Protein AF-A0A2D7WMA2-F1 (afdb_monomer_lite)

Secondary structure (DSSP, 8-state):
-HHHHHHHH-EEEEE--STTHHHHHHHHHHTT-SEEEEE---

Sequence (42 aa):
MQAQEKLKAASVLVVGAGGLGCPALQYLASAGVGRLGVVDDD

pLDDT: mean 95.55, std 5.73, range [67.69, 98.56]

Radius of gyration: 11.01 Å; chains: 1; bounding box: 23×12×33 Å

Foldseek 3Di:
DVVLVVQLVDEDEQEACPPPNVVVVVVSVVSNRNYYHYHYPD

Structure (mmCIF, N/CA/C/O backbone):
data_AF-A0A2D7WMA2-F1
#
_entry.id   AF-A0A2D7WMA2-F1
#
loop_
_atom_site.group_PDB
_atom_site.id
_atom_site.type_symbol
_atom_site.label_atom_id
_atom_site.label_alt_id
_atom_site.label_comp_id
_atom_site.label_asym_id
_atom_site.label_entity_id
_atom_site.label_seq_id
_atom_site.pdbx_PDB_ins_code
_atom_site.Cartn_x
_atom_site.Cartn_y
_atom_site.Cartn_z
_atom_site.occupancy
_atom_site.B_iso_or_equiv
_atom_site.auth_seq_id
_atom_site.auth_comp_id
_atom_site.auth_asym_id
_atom_site.auth_atom_id
_atom_site.pdbx_PDB_model_num
ATOM 1 N N . MET A 1 1 ? -10.301 3.108 18.196 1.00 67.69 1 MET A N 1
ATOM 2 C CA . MET A 1 1 ? -10.290 1.747 17.611 1.00 67.69 1 MET A CA 1
ATOM 3 C C . MET A 1 1 ? -10.963 1.664 16.241 1.00 67.69 1 MET A C 1
ATOM 5 O O . MET A 1 1 ? -10.354 1.085 15.355 1.00 67.69 1 MET A O 1
ATOM 9 N N . GLN A 1 2 ? -12.108 2.322 16.003 1.00 89.69 2 GLN A N 1
ATOM 10 C CA . GLN A 1 2 ? -12.849 2.214 14.728 1.00 89.69 2 GLN A CA 1
ATOM 11 C C . GLN A 1 2 ? -12.048 2.469 13.430 1.00 89.69 2 GLN A C 1
ATOM 13 O O . GLN A 1 2 ? -12.319 1.842 12.412 1.00 89.69 2 GLN A O 1
ATOM 18 N N . ALA A 1 3 ? -11.066 3.379 13.421 1.00 95.56 3 ALA A N 1
ATOM 19 C CA . ALA A 1 3 ? -10.273 3.648 12.213 1.00 95.56 3 ALA A CA 1
ATOM 20 C C . ALA A 1 3 ? -9.364 2.468 11.819 1.00 95.56 3 ALA A C 1
ATOM 22 O O . ALA A 1 3 ? -9.282 2.120 10.644 1.00 95.56 3 ALA A O 1
ATOM 23 N N . GLN A 1 4 ? -8.734 1.817 12.801 1.00 97.62 4 GLN A N 1
ATOM 24 C CA . GLN A 1 4 ? -7.863 0.670 12.541 1.00 97.62 4 GLN A CA 1
ATOM 25 C C . GLN A 1 4 ? -8.663 -0.545 12.067 1.00 97.62 4 GLN A C 1
ATOM 27 O O . GLN A 1 4 ? -8.221 -1.270 11.183 1.00 97.62 4 GLN A O 1
ATOM 32 N N . GLU A 1 5 ? -9.857 -0.754 12.625 1.00 98.00 5 GLU A N 1
ATOM 33 C CA . GLU A 1 5 ? -10.769 -1.819 12.193 1.00 98.00 5 GLU A CA 1
ATOM 34 C C . GLU A 1 5 ? -11.169 -1.648 10.723 1.00 98.00 5 GLU A C 1
ATOM 36 O O . GLU A 1 5 ? -11.185 -2.624 9.974 1.00 98.00 5 GLU A O 1
ATOM 41 N N . LYS A 1 6 ? -11.395 -0.403 10.279 1.00 97.75 6 LYS A N 1
ATOM 42 C CA . LYS A 1 6 ? -11.652 -0.095 8.865 1.00 97.75 6 LYS A CA 1
ATOM 43 C C . LYS A 1 6 ? -10.457 -0.424 7.969 1.00 97.75 6 LYS A C 1
ATOM 45 O O . LYS A 1 6 ? -10.656 -1.036 6.927 1.00 97.75 6 LYS A O 1
ATOM 50 N N . LEU A 1 7 ? -9.231 -0.068 8.367 1.00 97.69 7 LEU A N 1
ATOM 51 C CA . LEU A 1 7 ? -8.020 -0.424 7.608 1.00 97.69 7 LEU A CA 1
ATOM 52 C C . LEU A 1 7 ? -7.818 -1.940 7.539 1.00 97.69 7 LEU A C 1
ATOM 54 O O . LEU A 1 7 ? -7.555 -2.485 6.469 1.00 97.69 7 LEU A O 1
ATOM 58 N N . LYS A 1 8 ? -8.036 -2.641 8.653 1.00 98.12 8 LYS A N 1
ATOM 59 C CA . LYS A 1 8 ? -7.938 -4.102 8.714 1.00 98.12 8 LYS A CA 1
ATOM 60 C C . LYS A 1 8 ? -8.993 -4.807 7.853 1.00 98.12 8 LYS A C 1
ATOM 62 O O . LYS A 1 8 ? -8.751 -5.91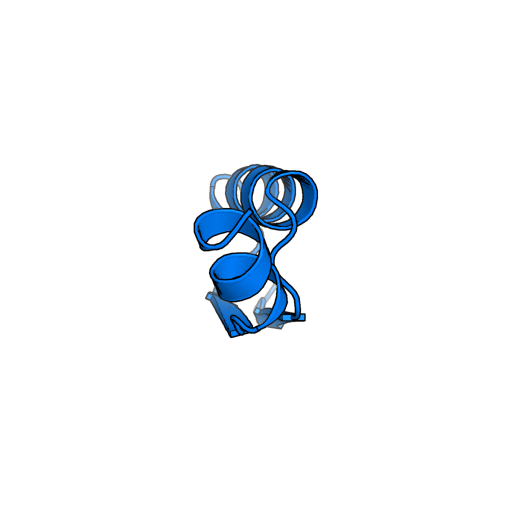5 7.393 1.00 98.12 8 LYS A O 1
ATOM 67 N N . ALA A 1 9 ? -10.149 -4.185 7.622 1.00 98.38 9 ALA A N 1
ATOM 68 C CA . ALA A 1 9 ? -11.167 -4.689 6.699 1.00 98.38 9 ALA A CA 1
ATOM 69 C C . ALA A 1 9 ? -10.923 -4.275 5.232 1.00 98.38 9 ALA A C 1
ATOM 71 O O . ALA A 1 9 ? -11.561 -4.813 4.327 1.00 98.38 9 ALA A O 1
ATOM 72 N N . ALA A 1 10 ? -10.021 -3.322 4.978 1.00 98.44 10 ALA A N 1
ATOM 73 C CA . ALA A 1 10 ? -9.753 -2.810 3.642 1.00 98.44 10 ALA A CA 1
ATOM 74 C C . ALA A 1 10 ? -8.903 -3.779 2.804 1.00 98.44 10 ALA A C 1
ATOM 76 O O . ALA A 1 10 ? -8.047 -4.511 3.306 1.00 98.44 10 ALA A O 1
ATOM 77 N N . SER A 1 11 ? -9.127 -3.735 1.491 1.00 98.56 11 SER A N 1
ATOM 78 C CA . SER A 1 11 ? -8.287 -4.377 0.481 1.00 98.56 11 SER A CA 1
ATOM 79 C C . SER A 1 11 ? -7.767 -3.316 -0.482 1.00 98.56 11 SER A C 1
ATOM 81 O O . SER A 1 11 ? -8.560 -2.523 -0.986 1.00 98.56 11 SER A O 1
ATOM 83 N N . VAL A 1 12 ? -6.466 -3.320 -0.762 1.00 98.25 12 VAL A N 1
ATOM 84 C CA . VAL A 1 12 ? -5.829 -2.393 -1.709 1.00 98.25 12 VAL A CA 1
ATOM 85 C C . VAL A 1 12 ? -5.075 -3.195 -2.762 1.00 98.25 12 VAL A C 1
ATOM 87 O O . VAL A 1 12 ? -4.394 -4.164 -2.434 1.00 98.25 12 VAL A O 1
ATOM 90 N N . LEU A 1 13 ? -5.216 -2.800 -4.026 1.00 98.12 13 LEU A N 1
ATOM 91 C CA . LEU A 1 13 ? -4.423 -3.307 -5.140 1.00 98.12 13 LEU A CA 1
ATOM 92 C C . LEU A 1 13 ? -3.421 -2.224 -5.544 1.00 98.12 13 LEU A C 1
ATOM 94 O O . LEU A 1 13 ? -3.831 -1.109 -5.860 1.00 98.12 13 LEU A O 1
ATOM 98 N N . VAL A 1 14 ? -2.133 -2.551 -5.527 1.00 97.06 14 VAL A N 1
ATOM 99 C CA . VAL A 1 14 ? -1.058 -1.693 -6.036 1.00 97.06 14 VAL A CA 1
ATOM 100 C C . VAL A 1 14 ? -0.603 -2.253 -7.380 1.00 97.06 14 VAL A C 1
ATOM 102 O 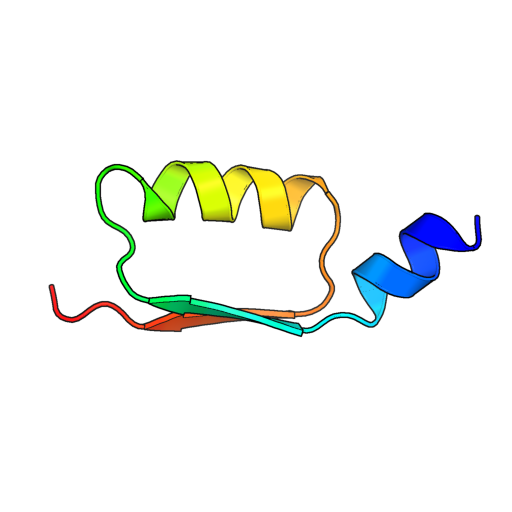O . VAL A 1 14 ? -0.314 -3.445 -7.477 1.00 97.06 14 VAL A O 1
ATOM 105 N N . VAL A 1 15 ? -0.580 -1.406 -8.409 1.00 96.62 15 VAL A N 1
ATOM 106 C CA . VAL A 1 15 ? -0.106 -1.757 -9.755 1.00 96.62 15 VAL A CA 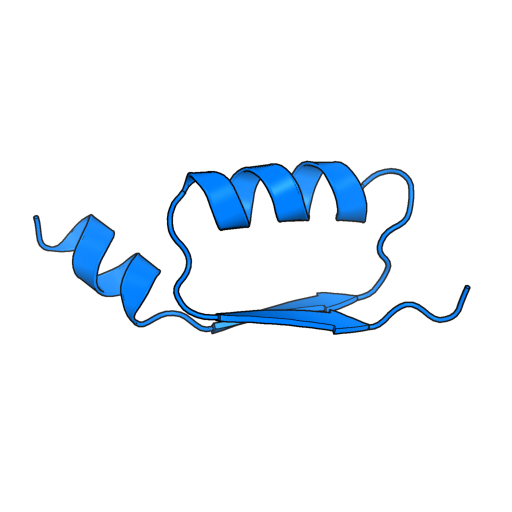1
ATOM 107 C C . VAL A 1 15 ? 1.227 -1.046 -9.991 1.00 96.62 15 VAL A C 1
ATOM 109 O O . VAL A 1 15 ? 1.276 0.182 -9.916 1.00 96.62 15 VAL A O 1
ATOM 112 N N . GLY A 1 16 ? 2.279 -1.827 -10.231 1.00 95.25 16 GLY A N 1
ATOM 113 C CA . GLY A 1 16 ? 3.681 -1.419 -10.263 1.00 95.25 16 GLY A CA 1
ATOM 114 C C . GLY A 1 16 ? 4.312 -1.410 -8.866 1.00 95.25 16 GLY A C 1
ATOM 115 O O . GLY A 1 16 ? 3.885 -0.642 -7.999 1.00 95.25 16 GLY A O 1
ATOM 116 N N . ALA A 1 17 ? 5.350 -2.221 -8.637 1.00 92.19 17 ALA A N 1
ATOM 117 C CA . ALA A 1 17 ? 6.132 -2.281 -7.393 1.00 92.19 17 ALA A CA 1
ATOM 118 C C . ALA A 1 17 ? 7.552 -1.695 -7.548 1.00 92.19 17 ALA A C 1
ATOM 120 O O . ALA A 1 17 ? 8.429 -1.941 -6.719 1.00 92.19 17 ALA A O 1
ATOM 121 N N . GLY A 1 18 ? 7.752 -0.832 -8.552 1.00 92.44 18 GLY A N 1
ATOM 122 C CA . GLY A 1 18 ? 8.970 -0.039 -8.741 1.00 92.44 18 GLY A CA 1
ATOM 123 C C . GLY A 1 18 ? 9.172 1.075 -7.697 1.00 92.44 18 GLY A C 1
ATOM 124 O O . GLY A 1 18 ? 8.657 1.030 -6.576 1.00 92.44 18 GLY A O 1
ATOM 125 N N . GLY A 1 19 ? 9.909 2.131 -8.063 1.00 95.56 19 GLY A N 1
ATOM 126 C CA . GLY A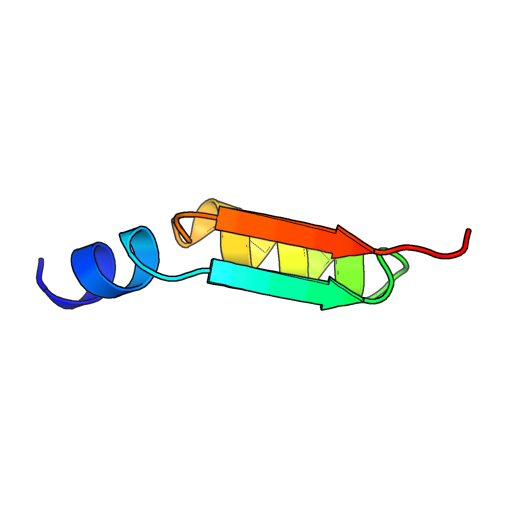 1 19 ? 10.419 3.146 -7.120 1.00 95.56 19 GLY A CA 1
ATOM 127 C C . GLY A 1 19 ? 9.378 3.866 -6.245 1.00 95.56 19 GLY A C 1
ATOM 128 O O . GLY A 1 19 ? 9.723 4.356 -5.172 1.00 95.56 19 GLY A O 1
ATOM 129 N N . LEU A 1 20 ? 8.109 3.902 -6.663 1.00 94.19 20 LEU A N 1
ATOM 130 C CA . LEU A 1 20 ? 6.997 4.466 -5.884 1.00 94.19 20 LEU A CA 1
ATOM 131 C C . LEU A 1 20 ? 6.105 3.392 -5.244 1.00 94.19 20 LEU A C 1
ATOM 133 O O . LEU A 1 20 ? 5.616 3.583 -4.131 1.00 94.19 20 LEU A O 1
ATOM 137 N N . GLY A 1 21 ? 5.910 2.260 -5.923 1.00 95.94 21 GLY A N 1
ATOM 138 C CA . GLY A 1 21 ? 5.060 1.172 -5.441 1.00 95.94 21 GLY A CA 1
ATOM 139 C C . GLY A 1 21 ? 5.633 0.484 -4.207 1.00 95.94 21 GLY A C 1
ATOM 140 O O . GLY A 1 21 ? 4.912 0.248 -3.239 1.00 95.94 21 GLY A O 1
ATOM 141 N N . CYS A 1 22 ? 6.947 0.247 -4.192 1.00 95.50 22 CYS A N 1
ATOM 142 C CA . CYS A 1 22 ? 7.637 -0.375 -3.065 1.00 95.50 22 CYS A CA 1
ATOM 143 C C . CYS A 1 22 ? 7.473 0.406 -1.739 1.00 95.50 22 CYS A C 1
ATOM 145 O O . CYS A 1 22 ? 6.985 -0.182 -0.768 1.00 95.50 22 CYS A O 1
ATOM 147 N N . PRO A 1 23 ? 7.777 1.720 -1.649 1.00 97.62 23 PRO A N 1
ATOM 148 C CA . PRO A 1 23 ? 7.545 2.469 -0.412 1.00 97.62 23 PRO A CA 1
ATOM 149 C C . PRO A 1 23 ? 6.053 2.603 -0.068 1.00 97.62 23 PRO A C 1
ATOM 151 O O . PRO A 1 23 ? 5.692 2.532 1.106 1.00 97.62 23 PRO A O 1
ATOM 154 N N . ALA A 1 24 ? 5.162 2.730 -1.059 1.00 97.62 24 ALA A N 1
ATOM 155 C CA . ALA A 1 24 ? 3.719 2.762 -0.810 1.00 97.62 24 ALA A CA 1
ATOM 156 C C . ALA A 1 24 ? 3.221 1.463 -0.152 1.00 97.62 24 ALA A C 1
ATOM 158 O O . ALA A 1 24 ? 2.464 1.511 0.819 1.00 97.62 24 ALA A O 1
ATOM 159 N N . LEU A 1 25 ? 3.690 0.304 -0.620 1.00 97.56 25 LEU A N 1
ATOM 160 C CA . LEU A 1 25 ? 3.369 -0.995 -0.029 1.00 97.56 25 LEU A CA 1
ATOM 161 C C . LEU A 1 25 ? 3.861 -1.110 1.416 1.00 97.56 25 LEU A C 1
ATOM 163 O O . LEU A 1 25 ? 3.119 -1.599 2.268 1.00 97.56 25 LEU A O 1
ATOM 167 N N . GLN A 1 26 ? 5.063 -0.611 1.718 1.00 97.94 26 GLN A N 1
ATOM 168 C CA . GLN A 1 26 ? 5.590 -0.589 3.087 1.00 97.94 26 GLN A CA 1
ATOM 169 C C . GLN A 1 26 ? 4.708 0.250 4.024 1.00 97.94 26 GLN A C 1
ATOM 171 O O . GLN A 1 26 ? 4.395 -0.181 5.139 1.00 97.94 26 GLN A O 1
ATOM 176 N N . TYR A 1 27 ? 4.246 1.419 3.571 1.00 98.12 27 TYR A N 1
ATOM 177 C CA . TYR A 1 27 ? 3.326 2.251 4.349 1.00 98.12 27 TYR A CA 1
ATOM 178 C C . TYR A 1 27 ? 1.953 1.602 4.532 1.00 98.12 27 TYR A C 1
ATOM 180 O O . TYR A 1 27 ? 1.427 1.594 5.640 1.00 98.12 27 TYR A O 1
ATOM 188 N N . LEU A 1 28 ? 1.377 1.015 3.483 1.00 98.00 28 LEU A N 1
ATOM 189 C CA . LEU A 1 28 ? 0.074 0.350 3.571 1.00 98.00 28 LEU A CA 1
ATOM 190 C C . LEU A 1 28 ? 0.117 -0.876 4.498 1.00 98.00 28 LEU A C 1
ATOM 192 O O . LEU A 1 28 ? -0.803 -1.088 5.291 1.00 98.00 28 LEU A O 1
ATOM 196 N N . ALA A 1 29 ? 1.199 -1.656 4.441 1.00 97.69 29 ALA A N 1
ATOM 197 C CA . ALA A 1 29 ? 1.398 -2.811 5.309 1.00 97.69 29 ALA A CA 1
ATOM 198 C C . ALA A 1 29 ? 1.577 -2.387 6.774 1.00 97.69 29 ALA A C 1
ATOM 200 O O . ALA A 1 29 ? 0.895 -2.908 7.656 1.00 97.69 29 ALA A O 1
ATOM 201 N N . SER A 1 30 ? 2.444 -1.402 7.037 1.00 98.00 30 SER A N 1
ATOM 202 C CA . SER A 1 30 ? 2.685 -0.889 8.396 1.00 98.00 30 SER A CA 1
ATOM 203 C C . SER A 1 30 ? 1.478 -0.159 8.994 1.00 98.00 30 SER A C 1
ATOM 205 O O . SER A 1 30 ? 1.261 -0.234 10.201 1.00 98.00 30 SER A O 1
ATOM 207 N N . ALA A 1 31 ? 0.640 0.472 8.167 1.00 97.75 31 ALA A N 1
ATOM 208 C CA . ALA A 1 31 ? -0.644 1.035 8.585 1.00 97.75 31 ALA A CA 1
ATOM 209 C C . ALA A 1 31 ? -1.688 -0.041 8.954 1.00 97.75 31 ALA A C 1
ATOM 211 O O . ALA A 1 31 ? -2.720 0.267 9.555 1.00 97.75 31 ALA A O 1
ATOM 212 N N . GLY A 1 32 ? -1.437 -1.311 8.623 1.00 97.69 32 GLY A N 1
ATOM 213 C CA . GLY A 1 32 ? -2.302 -2.435 8.974 1.00 97.69 32 GLY A CA 1
ATOM 214 C C . GLY A 1 32 ? -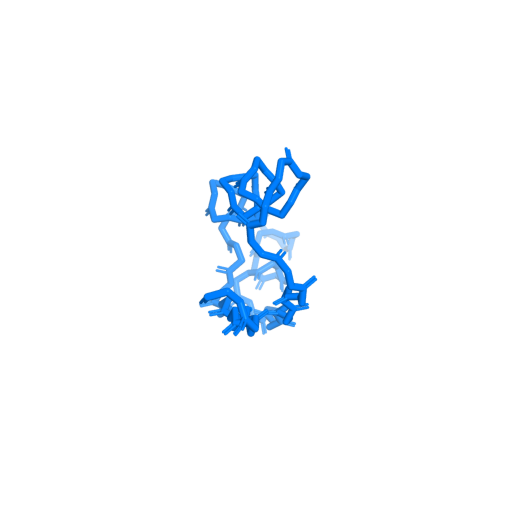3.492 -2.616 8.034 1.00 97.69 32 GLY A C 1
ATOM 215 O O . GLY A 1 32 ? -4.578 -2.981 8.493 1.00 97.69 32 GLY A O 1
ATOM 216 N N . VAL A 1 33 ? -3.302 -2.360 6.735 1.00 98.44 33 VAL A N 1
ATOM 217 C CA . VAL A 1 33 ? -4.272 -2.754 5.703 1.00 98.44 33 VAL A CA 1
ATOM 218 C C . VAL A 1 33 ? -4.426 -4.276 5.698 1.00 98.44 33 VAL A C 1
ATOM 220 O O . VAL A 1 33 ? -3.440 -5.008 5.691 1.00 98.44 33 VAL A O 1
ATOM 223 N N . GLY A 1 34 ? -5.670 -4.757 5.701 1.00 98.38 34 GLY A N 1
ATOM 224 C CA . GLY A 1 34 ? -5.971 -6.183 5.851 1.00 98.38 34 GLY A CA 1
ATOM 225 C C . GLY A 1 34 ? -5.515 -7.062 4.694 1.00 98.38 34 GLY A C 1
ATOM 226 O O . GLY A 1 34 ? -5.070 -8.189 4.909 1.00 98.38 34 GLY A O 1
ATOM 227 N N . ARG A 1 35 ? -5.634 -6.563 3.460 1.00 98.56 35 ARG A N 1
ATOM 228 C CA . ARG A 1 35 ? -5.224 -7.302 2.265 1.00 98.56 35 ARG A CA 1
ATOM 229 C C . ARG A 1 35 ? -4.561 -6.384 1.251 1.00 98.56 35 ARG A C 1
ATOM 231 O O . ARG A 1 35 ? -5.162 -5.408 0.807 1.00 98.56 35 ARG A O 1
ATOM 238 N N . LEU A 1 36 ? -3.351 -6.746 0.845 1.00 98.19 36 LEU A N 1
ATOM 239 C CA . LEU A 1 36 ? -2.599 -6.067 -0.202 1.00 98.19 36 LEU A CA 1
ATOM 240 C C . LEU A 1 36 ?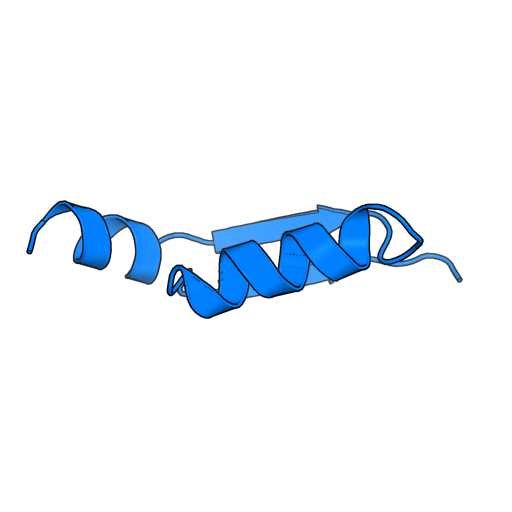 -2.426 -7.018 -1.381 1.00 98.19 36 LEU A C 1
ATOM 242 O O . LEU A 1 36 ? -1.879 -8.106 -1.231 1.00 98.19 36 LEU A O 1
ATOM 246 N N . GLY A 1 37 ? -2.949 -6.621 -2.536 1.00 97.88 37 GLY A N 1
ATOM 247 C CA . GLY A 1 37 ? -2.621 -7.224 -3.820 1.00 97.88 37 GLY A CA 1
ATOM 248 C C . GLY A 1 37 ? -1.557 -6.385 -4.508 1.00 97.88 37 GLY A C 1
ATOM 249 O O . GLY A 1 37 ? -1.621 -5.157 -4.456 1.00 97.88 37 GLY A O 1
ATOM 250 N N . VAL A 1 38 ? -0.608 -7.043 -5.163 1.00 97.19 38 VAL A N 1
ATOM 251 C CA . VAL A 1 38 ? 0.410 -6.388 -5.984 1.00 97.19 38 VAL A CA 1
ATOM 252 C C . VAL A 1 38 ? 0.356 -7.010 -7.367 1.00 97.19 38 VAL A C 1
ATOM 254 O O . VAL A 1 38 ? 0.322 -8.234 -7.487 1.00 97.19 38 VAL A O 1
ATOM 257 N N . VAL A 1 39 ? 0.305 -6.165 -8.387 1.00 97.00 39 VAL A N 1
ATOM 258 C CA . VAL A 1 39 ? 0.498 -6.552 -9.783 1.00 97.00 39 VAL A CA 1
ATOM 259 C C . VAL A 1 39 ? 1.690 -5.760 -10.273 1.00 97.00 39 VAL A C 1
ATOM 261 O O . VAL A 1 39 ? 1.662 -4.536 -10.207 1.00 97.00 39 VAL A O 1
ATOM 264 N N . ASP A 1 40 ? 2.714 -6.453 -10.734 1.00 95.00 40 ASP A N 1
ATOM 265 C CA . ASP A 1 40 ? 3.872 -5.857 -11.384 1.00 95.00 40 ASP A CA 1
ATOM 266 C C . ASP A 1 40 ? 4.071 -6.564 -12.722 1.00 95.00 40 ASP A C 1
ATOM 268 O O . ASP A 1 40 ? 3.740 -7.751 -12.831 1.00 95.00 40 ASP A O 1
ATOM 272 N N . ASP A 1 41 ? 4.498 -5.825 -13.739 1.00 88.31 41 ASP A N 1
ATOM 273 C CA . ASP A 1 41 ? 4.788 -6.360 -15.073 1.00 88.31 41 ASP A CA 1
ATOM 274 C C . ASP A 1 41 ? 6.285 -6.582 -15.330 1.00 88.31 41 ASP A C 1
ATOM 276 O O . ASP A 1 41 ? 6.628 -7.204 -16.338 1.00 88.31 41 ASP A O 1
ATOM 280 N N . ASP A 1 42 ? 7.135 -6.138 -14.398 1.00 77.38 42 ASP A N 1
ATOM 281 C CA . ASP A 1 42 ? 8.560 -6.484 -14.301 1.00 77.38 42 ASP A CA 1
ATOM 282 C C . ASP A 1 42 ? 8.809 -7.905 -13.744 1.00 77.38 42 ASP A C 1
ATOM 284 O O . ASP A 1 42 ? 8.042 -8.384 -12.870 1.00 77.38 42 ASP A O 1
#